Protein AF-A0A2X3JFJ4-F1 (afdb_monomer_lite)

pLDDT: mean 81.47, std 19.04, range [40.03, 98.19]

Radius of gyration: 16.13 Å; chains: 1; bounding box: 32×50×39 Å

Secondary structure (DSSP, 8-state):
---SS-S---HHHHHHHTSSS---PPPSS-HHHHHHHHHHHHHT-SSEEEEEEPPTTHHHHHTT-S--PPPHHHHHHHHHHHHTTS-EEEEEE-SS-S---------

Sequence (107 aa):
MPKGANVTSDKGIIDFLNQYEEAVKVDPRSPQEMIDEAVQTAKQSDVVVAVVGEAQGMAHEASSRTDITIPQSQRDLIAALKATGKPLVLVLMNGRPPGAGERRSAG

Foldseek 3Di:
DQALFFQAPDPVLCCQCPVPHNQGDDDPDDLVVSLVVLLVVLLVDQEAEAEFADTPPVVVVCVVPPDRDTHPSSVVSVVSSVVSVHHYHYHYDYPDPPDPPPPPPDD

Structure (mmCIF, N/CA/C/O backbone):
data_AF-A0A2X3JFJ4-F1
#
_entry.id   AF-A0A2X3JFJ4-F1
#
loop_
_atom_site.group_PDB
_atom_site.id
_atom_site.type_symbol
_atom_site.label_atom_id
_atom_site.label_alt_id
_atom_site.label_comp_id
_atom_site.label_asym_id
_atom_site.label_entity_id
_atom_site.label_seq_id
_atom_site.pdbx_PDB_ins_code
_atom_site.Cartn_x
_atom_site.Cartn_y
_atom_site.Cartn_z
_atom_site.occupancy
_atom_site.B_iso_or_equiv
_atom_site.auth_seq_id
_atom_site.auth_comp_id
_atom_site.auth_asym_id
_atom_site.auth_atom_id
_atom_site.pdbx_PDB_model_num
ATOM 1 N N . MET A 1 1 ? -6.626 10.062 -3.494 1.00 55.47 1 MET A N 1
ATOM 2 C CA . MET A 1 1 ? -6.368 9.546 -2.134 1.00 55.47 1 MET A CA 1
ATOM 3 C C . MET A 1 1 ? -4.892 9.198 -2.029 1.00 55.47 1 MET A C 1
ATOM 5 O O . MET A 1 1 ? -4.344 8.742 -3.030 1.00 55.47 1 MET A O 1
ATOM 9 N N . PRO A 1 2 ? -4.244 9.471 -0.892 1.00 76.31 2 PRO A N 1
ATOM 10 C CA . PRO A 1 2 ? -2.848 9.104 -0.673 1.00 76.31 2 PRO A CA 1
ATOM 11 C C . PRO A 1 2 ? -2.681 7.579 -0.709 1.00 76.31 2 PRO A C 1
ATOM 13 O O . PRO A 1 2 ? -3.557 6.839 -0.262 1.00 76.31 2 PRO A O 1
ATOM 16 N N . LYS A 1 3 ? -1.573 7.101 -1.286 1.00 85.81 3 LYS A N 1
ATOM 17 C CA . LYS A 1 3 ? -1.248 5.667 -1.309 1.00 85.81 3 LYS A CA 1
ATOM 18 C C . LYS A 1 3 ? -0.803 5.228 0.090 1.00 85.81 3 LYS A C 1
ATOM 20 O O . LYS A 1 3 ? -0.036 5.951 0.720 1.00 85.81 3 LYS A O 1
ATOM 25 N N . GLY A 1 4 ? -1.233 4.041 0.526 1.00 91.69 4 GLY A N 1
ATOM 26 C CA . GLY A 1 4 ? -0.761 3.417 1.773 1.00 91.69 4 GLY A CA 1
ATOM 27 C C . GLY A 1 4 ? 0.567 2.663 1.630 1.00 91.69 4 GLY A C 1
ATOM 28 O O . GLY A 1 4 ? 1.220 2.375 2.624 1.00 91.69 4 GLY A O 1
ATOM 29 N N . ALA A 1 5 ? 0.973 2.345 0.397 1.00 95.50 5 ALA A N 1
ATOM 30 C CA . ALA A 1 5 ? 2.275 1.771 0.073 1.00 95.50 5 ALA A CA 1
ATOM 31 C C . ALA A 1 5 ? 2.649 2.062 -1.386 1.00 95.50 5 ALA A C 1
ATOM 33 O O . ALA A 1 5 ? 1.781 2.229 -2.249 1.00 95.50 5 ALA A O 1
ATOM 34 N N . ASN A 1 6 ? 3.950 2.074 -1.673 1.00 94.00 6 ASN A N 1
ATOM 35 C CA . ASN A 1 6 ? 4.443 1.964 -3.042 1.00 94.00 6 ASN A CA 1
ATOM 36 C C . ASN A 1 6 ? 4.193 0.551 -3.579 1.00 94.00 6 ASN A C 1
ATOM 38 O O . ASN A 1 6 ? 4.249 -0.429 -2.832 1.00 94.00 6 ASN A O 1
ATOM 42 N N . VAL A 1 7 ? 3.942 0.445 -4.886 1.00 89.81 7 VAL A N 1
ATOM 43 C CA . VAL A 1 7 ? 3.657 -0.842 -5.539 1.00 89.81 7 VAL A CA 1
ATOM 44 C C . VAL A 1 7 ? 4.826 -1.815 -5.375 1.00 89.81 7 VAL A C 1
ATOM 46 O O . VAL A 1 7 ? 4.613 -2.986 -5.091 1.00 89.81 7 VAL A O 1
ATOM 49 N N . THR A 1 8 ? 6.058 -1.330 -5.480 1.00 87.50 8 THR A N 1
ATOM 50 C CA . THR A 1 8 ? 7.271 -2.070 -5.133 1.00 87.50 8 THR A CA 1
ATOM 51 C C . THR A 1 8 ? 8.318 -1.091 -4.611 1.00 87.50 8 THR A C 1
ATOM 53 O O . THR A 1 8 ? 8.246 0.103 -4.907 1.00 87.50 8 THR A O 1
ATOM 56 N N . SER A 1 9 ? 9.281 -1.596 -3.845 1.00 87.75 9 SER A N 1
ATOM 57 C CA . SER A 1 9 ? 10.487 -0.857 -3.442 1.00 87.75 9 SER A CA 1
ATOM 58 C C . SER A 1 9 ? 11.718 -1.269 -4.262 1.00 87.75 9 SER A C 1
ATOM 60 O O . SER A 1 9 ? 12.809 -0.752 -4.037 1.00 87.75 9 SER A O 1
ATOM 62 N N . ASP A 1 10 ? 11.568 -2.220 -5.190 1.00 88.44 10 ASP A N 1
ATOM 63 C CA . ASP A 1 10 ? 12.648 -2.698 -6.053 1.00 88.44 10 ASP A CA 1
ATOM 64 C C . ASP A 1 10 ? 12.959 -1.657 -7.134 1.00 88.44 10 ASP A C 1
ATOM 66 O O . ASP A 1 10 ? 12.172 -1.439 -8.060 1.00 88.44 10 ASP A O 1
ATOM 70 N N . LYS A 1 11 ? 14.125 -1.017 -7.009 1.00 87.69 11 LYS A N 1
ATOM 71 C CA . LYS A 1 11 ? 14.585 0.015 -7.940 1.00 87.69 11 LYS A CA 1
ATOM 72 C C . LYS A 1 11 ? 14.737 -0.507 -9.370 1.00 87.69 11 LYS A C 1
ATOM 74 O O . LYS A 1 11 ? 14.422 0.230 -10.294 1.00 87.69 11 LYS A O 1
ATOM 79 N N . GLY A 1 12 ? 15.172 -1.754 -9.561 1.00 86.94 12 GLY A N 1
ATOM 80 C CA . GLY A 1 12 ? 15.324 -2.337 -10.895 1.00 86.94 12 GLY A CA 1
ATOM 81 C C . GLY A 1 12 ? 13.978 -2.489 -11.598 1.00 86.94 12 GLY A C 1
ATOM 82 O O . GLY A 1 12 ? 13.849 -2.136 -12.767 1.00 86.94 12 GLY A O 1
ATOM 83 N N . ILE A 1 13 ? 12.949 -2.919 -10.859 1.00 85.50 13 ILE A N 1
ATOM 84 C CA . ILE A 1 13 ? 11.577 -2.972 -11.381 1.00 85.50 13 ILE A CA 1
ATOM 85 C C . ILE A 1 13 ? 11.066 -1.561 -11.686 1.00 85.50 13 ILE A C 1
ATOM 87 O O . ILE A 1 13 ? 10.497 -1.342 -12.747 1.00 85.50 13 ILE A O 1
ATOM 91 N N . ILE A 1 14 ? 11.265 -0.596 -10.785 1.00 89.06 14 ILE A N 1
ATOM 92 C CA . ILE A 1 14 ? 10.807 0.787 -10.996 1.00 89.06 14 ILE A CA 1
ATOM 93 C C . ILE A 1 14 ? 11.453 1.395 -12.245 1.00 89.06 14 ILE A C 1
ATOM 95 O O . ILE A 1 14 ? 10.747 1.943 -13.089 1.00 89.06 14 ILE A O 1
ATOM 99 N N . ASP A 1 15 ? 12.775 1.273 -12.376 1.00 88.62 15 ASP A N 1
ATOM 100 C CA . ASP A 1 15 ? 13.527 1.821 -13.504 1.00 88.62 15 ASP A CA 1
ATOM 101 C C . ASP A 1 15 ? 13.087 1.155 -14.828 1.00 88.62 15 ASP A C 1
ATOM 103 O O . ASP A 1 15 ? 12.923 1.846 -15.831 1.00 88.62 15 ASP A O 1
ATOM 107 N N . PHE A 1 16 ? 12.810 -0.157 -14.826 1.00 86.38 16 PHE A N 1
ATOM 108 C CA . PHE A 1 16 ? 12.266 -0.874 -15.988 1.00 86.38 16 PHE A CA 1
ATOM 109 C C . PHE A 1 16 ? 10.870 -0.378 -16.386 1.00 86.38 16 PHE A C 1
ATOM 111 O O . PHE A 1 16 ? 10.628 -0.058 -17.549 1.00 86.38 16 PHE A O 1
ATOM 118 N N . LEU A 1 17 ? 9.944 -0.290 -15.425 1.00 85.00 17 LEU A N 1
ATOM 119 C CA . LEU A 1 17 ? 8.568 0.146 -15.689 1.00 85.00 17 LEU A CA 1
ATOM 120 C C . LEU A 1 17 ? 8.513 1.587 -16.194 1.00 85.00 17 LEU A C 1
ATOM 122 O O . LEU A 1 17 ? 7.629 1.923 -16.976 1.00 85.00 17 LEU A O 1
ATOM 126 N N . ASN A 1 18 ? 9.468 2.412 -15.766 1.00 88.81 18 ASN A N 1
ATOM 127 C CA . ASN A 1 18 ? 9.549 3.816 -16.140 1.00 88.81 18 ASN A CA 1
ATOM 128 C C . ASN A 1 18 ? 10.446 4.086 -17.361 1.00 88.81 18 ASN A C 1
ATOM 130 O O . ASN A 1 18 ? 10.699 5.246 -17.683 1.00 88.81 18 ASN A O 1
ATOM 134 N N . GLN A 1 19 ? 10.943 3.046 -18.044 1.00 86.31 19 GLN A N 1
ATOM 135 C CA . GLN A 1 19 ? 11.920 3.190 -19.129 1.00 86.31 19 GLN A CA 1
ATOM 136 C C . GLN A 1 19 ? 11.379 3.984 -20.330 1.00 86.31 19 GLN A C 1
ATOM 138 O O . GLN A 1 19 ? 12.130 4.733 -20.955 1.00 86.31 19 GLN A O 1
ATOM 143 N N . TYR A 1 20 ? 10.100 3.802 -20.670 1.00 76.94 20 TYR A N 1
ATOM 144 C CA . TYR A 1 20 ? 9.476 4.407 -21.856 1.00 76.94 20 TYR A CA 1
ATOM 145 C C . TYR A 1 20 ? 8.419 5.464 -21.505 1.00 76.94 20 TYR A C 1
ATOM 147 O O . TYR A 1 20 ? 8.260 6.438 -22.236 1.00 76.94 20 TYR A O 1
ATOM 155 N N . GLU A 1 21 ? 7.724 5.294 -20.382 1.00 79.75 21 GLU A N 1
ATOM 156 C CA . GLU A 1 21 ? 6.722 6.215 -19.840 1.00 79.75 21 GLU A CA 1
ATOM 157 C C . GLU A 1 21 ? 6.690 6.091 -18.311 1.00 79.75 21 GLU A C 1
ATOM 159 O O . GLU A 1 21 ? 7.049 5.042 -17.791 1.00 79.75 21 GLU A O 1
ATOM 164 N N . GLU A 1 22 ? 6.268 7.125 -17.571 1.00 81.31 22 GLU A N 1
ATOM 165 C CA . GLU A 1 22 ? 6.195 7.081 -16.097 1.00 81.31 22 GLU A CA 1
ATOM 166 C C . GLU A 1 22 ? 5.006 6.218 -15.620 1.00 81.31 22 GLU A C 1
ATOM 168 O O . GLU A 1 22 ? 3.992 6.721 -15.132 1.00 81.31 22 GLU A O 1
ATOM 173 N N . ALA A 1 23 ? 5.116 4.896 -15.773 1.00 80.12 23 ALA A N 1
ATOM 174 C CA . ALA A 1 23 ? 4.075 3.938 -15.408 1.00 80.12 23 ALA A CA 1
ATOM 175 C C . ALA A 1 23 ? 3.893 3.804 -13.885 1.00 80.12 23 ALA A C 1
ATOM 177 O O . ALA A 1 23 ? 2.792 3.514 -13.405 1.00 80.12 23 ALA A O 1
ATOM 178 N N . VAL A 1 24 ? 4.956 4.017 -13.096 1.00 87.19 24 VAL A N 1
ATOM 179 C CA . VAL A 1 24 ? 4.918 3.925 -11.630 1.00 87.19 24 VAL A CA 1
ATOM 180 C C . VAL A 1 24 ? 5.599 5.120 -10.978 1.00 87.19 24 VAL A C 1
ATOM 182 O O . VAL A 1 24 ? 6.818 5.266 -10.992 1.00 87.19 24 VAL A O 1
ATOM 185 N N . LYS A 1 25 ? 4.797 5.917 -10.271 1.00 89.69 25 LYS A N 1
ATOM 186 C CA . LYS A 1 25 ? 5.290 6.983 -9.398 1.00 89.69 25 LYS A CA 1
ATOM 187 C C . LYS A 1 25 ? 5.516 6.491 -7.970 1.00 89.69 25 LYS A C 1
ATOM 189 O O . LYS A 1 25 ? 4.557 6.065 -7.305 1.00 89.69 25 LYS A O 1
ATOM 194 N N . VAL A 1 26 ? 6.764 6.606 -7.517 1.00 91.50 26 VAL A N 1
ATOM 195 C CA . VAL A 1 26 ? 7.189 6.365 -6.132 1.00 91.50 26 VAL A CA 1
ATOM 196 C C . VAL A 1 26 ? 6.788 7.560 -5.272 1.00 91.50 26 VAL A C 1
ATOM 198 O O . VAL A 1 26 ? 7.065 8.710 -5.609 1.00 91.50 26 VAL A O 1
ATOM 201 N N . ASP A 1 27 ? 6.097 7.286 -4.174 1.00 93.88 27 ASP A N 1
ATOM 202 C CA . ASP A 1 27 ? 5.773 8.281 -3.160 1.00 93.88 27 ASP A CA 1
ATOM 203 C C . ASP A 1 27 ? 7.040 8.650 -2.367 1.00 93.88 27 ASP A C 1
ATOM 205 O O . ASP A 1 27 ? 7.778 7.740 -1.978 1.00 93.88 27 ASP A O 1
ATOM 209 N N . PRO A 1 28 ? 7.319 9.948 -2.139 1.00 93.06 28 PRO A N 1
ATOM 210 C CA . PRO A 1 28 ? 8.518 10.389 -1.428 1.00 93.06 28 PRO A CA 1
ATOM 211 C C . PRO A 1 28 ? 8.462 10.146 0.086 1.00 93.06 28 PRO A C 1
ATOM 213 O O . PRO A 1 28 ? 9.499 10.235 0.741 1.00 93.06 28 PRO A O 1
ATOM 216 N N . ARG A 1 29 ? 7.277 9.884 0.655 1.00 94.94 29 ARG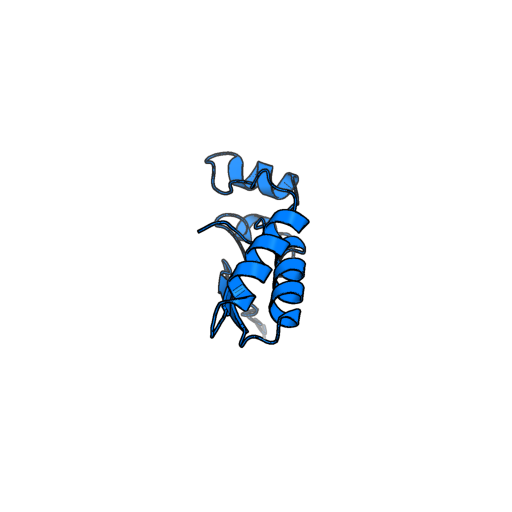 A N 1
ATOM 217 C CA . ARG A 1 29 ? 7.131 9.563 2.080 1.00 94.94 29 ARG A CA 1
ATOM 218 C C . ARG A 1 29 ? 7.787 8.220 2.390 1.00 94.94 29 ARG A C 1
ATOM 220 O O . ARG A 1 29 ? 7.844 7.325 1.544 1.00 94.94 29 ARG A O 1
ATOM 227 N N . SER A 1 30 ? 8.257 8.057 3.622 1.00 95.81 30 SER A N 1
ATOM 228 C CA . SER A 1 30 ? 8.768 6.766 4.074 1.00 95.81 30 SER A CA 1
ATOM 229 C C . SER A 1 30 ? 7.651 5.710 4.096 1.00 95.81 30 SER A C 1
ATOM 231 O O . SER A 1 30 ? 6.479 6.048 4.296 1.00 95.81 30 SER A O 1
ATOM 233 N N . PRO A 1 31 ? 7.985 4.413 3.948 1.00 95.75 31 PRO A N 1
ATOM 234 C CA . PRO A 1 31 ? 6.992 3.345 4.037 1.00 95.75 31 PRO A CA 1
ATOM 235 C C . PRO A 1 31 ? 6.158 3.401 5.324 1.00 95.75 31 PRO A C 1
ATOM 237 O O . PRO A 1 31 ? 4.950 3.186 5.276 1.00 95.75 31 PRO A O 1
ATOM 240 N N . GLN A 1 32 ? 6.783 3.739 6.457 1.00 97.06 32 GLN A N 1
ATOM 241 C CA . GLN A 1 32 ? 6.087 3.827 7.739 1.00 97.06 32 GLN A CA 1
ATOM 242 C C . GLN A 1 32 ? 5.083 4.983 7.768 1.00 97.06 32 GLN A C 1
ATOM 244 O O . GLN A 1 32 ? 3.946 4.773 8.172 1.00 97.06 32 GLN A O 1
ATOM 249 N N . GLU A 1 33 ? 5.457 6.170 7.280 1.00 97.44 33 GLU A N 1
ATOM 250 C CA . GLU A 1 33 ? 4.543 7.321 7.215 1.00 97.44 33 GLU A CA 1
ATOM 251 C C . GLU A 1 33 ? 3.306 7.015 6.357 1.00 97.44 33 GLU A C 1
ATOM 253 O O . GLU A 1 33 ? 2.183 7.343 6.742 1.00 97.44 33 GLU A O 1
ATOM 258 N N . MET A 1 34 ? 3.488 6.338 5.217 1.00 97.50 34 MET A N 1
ATOM 259 C CA . MET A 1 34 ? 2.375 5.932 4.350 1.00 97.50 34 MET A CA 1
ATOM 260 C C . MET A 1 34 ? 1.443 4.923 5.038 1.00 97.50 34 MET A C 1
ATOM 262 O O . MET A 1 34 ? 0.217 5.038 4.934 1.00 97.50 34 MET A O 1
ATOM 266 N N . ILE A 1 35 ? 2.016 3.941 5.743 1.00 97.88 35 ILE A N 1
ATOM 267 C CA . ILE A 1 35 ? 1.260 2.926 6.486 1.00 97.88 35 ILE A CA 1
ATOM 268 C C . ILE A 1 35 ? 0.492 3.570 7.640 1.00 97.88 35 ILE A C 1
ATOM 270 O O . ILE A 1 35 ? -0.694 3.284 7.813 1.00 97.88 35 ILE A O 1
ATOM 274 N N . ASP A 1 36 ? 1.130 4.453 8.406 1.00 97.88 36 ASP A N 1
ATOM 275 C CA . ASP A 1 36 ? 0.512 5.122 9.549 1.00 97.88 36 ASP A CA 1
ATOM 276 C C . ASP A 1 36 ? -0.703 5.943 9.109 1.00 97.88 36 ASP A C 1
ATOM 278 O O . ASP A 1 36 ? -1.777 5.830 9.702 1.00 97.88 36 ASP A O 1
ATOM 282 N N . GLU A 1 37 ? -0.583 6.703 8.021 1.00 97.25 37 GLU A N 1
ATOM 283 C CA . GLU A 1 37 ? -1.686 7.484 7.456 1.00 97.25 37 GLU A CA 1
ATOM 284 C C . GLU A 1 37 ? -2.853 6.593 6.987 1.00 97.25 37 GLU A C 1
ATOM 286 O O . GLU A 1 37 ? -4.027 6.873 7.273 1.00 97.25 37 GLU A O 1
ATOM 291 N N . ALA A 1 38 ? -2.544 5.470 6.330 1.00 97.12 38 ALA A N 1
ATOM 292 C CA . ALA A 1 38 ? -3.544 4.490 5.918 1.00 97.12 38 ALA A CA 1
ATOM 293 C C . ALA A 1 38 ? -4.250 3.845 7.123 1.00 97.12 38 ALA A C 1
ATOM 295 O O . ALA A 1 38 ? -5.473 3.696 7.118 1.00 97.12 38 ALA A O 1
ATOM 296 N N . VAL A 1 39 ? -3.509 3.518 8.187 1.00 97.94 39 VAL A N 1
ATOM 297 C CA . VAL A 1 39 ? -4.053 2.969 9.438 1.00 97.94 39 VAL A CA 1
ATOM 298 C C . VAL A 1 39 ? -4.954 3.981 10.147 1.00 97.94 39 VAL A C 1
ATOM 300 O O . VAL A 1 39 ? -6.027 3.605 10.627 1.00 97.94 39 VAL A O 1
ATOM 303 N N . GLN A 1 40 ? -4.565 5.258 10.211 1.00 97.69 40 GLN A N 1
ATOM 304 C CA . GLN A 1 40 ? -5.406 6.303 10.810 1.00 97.69 40 GLN A CA 1
ATOM 305 C C . GLN A 1 40 ? -6.724 6.473 10.052 1.00 97.69 40 GLN A C 1
ATOM 307 O O . GLN A 1 40 ? -7.780 6.599 10.675 1.00 97.69 40 GLN A O 1
ATOM 312 N N . THR A 1 41 ? -6.680 6.404 8.722 1.00 96.62 41 THR A N 1
ATOM 313 C CA . THR A 1 41 ? -7.880 6.448 7.874 1.00 96.62 41 THR A CA 1
ATOM 314 C C . THR A 1 41 ? -8.757 5.207 8.078 1.00 96.62 41 THR A C 1
ATOM 316 O O . THR A 1 41 ? -9.971 5.311 8.266 1.00 96.62 41 THR A O 1
ATOM 319 N N . ALA A 1 42 ? -8.147 4.020 8.123 1.00 96.81 42 ALA A N 1
ATOM 320 C CA . ALA A 1 42 ? -8.846 2.754 8.335 1.00 96.81 42 ALA A CA 1
ATOM 321 C C . ALA A 1 42 ? -9.596 2.714 9.674 1.00 96.81 42 ALA A C 1
ATOM 323 O O . ALA A 1 42 ? -10.742 2.269 9.732 1.00 96.81 42 ALA A O 1
ATOM 324 N N . LYS A 1 43 ? -8.998 3.238 10.752 1.00 96.94 43 LYS A N 1
ATOM 325 C CA . LYS A 1 43 ? -9.637 3.306 12.080 1.00 96.94 43 LYS A CA 1
ATOM 326 C C . LYS A 1 43 ? -10.960 4.081 12.073 1.00 96.94 43 LYS A C 1
ATOM 328 O O . LYS A 1 43 ? -11.855 3.742 12.848 1.00 96.94 43 LYS A O 1
ATOM 333 N N . GLN A 1 44 ? -11.100 5.056 11.177 1.00 97.25 44 GLN A N 1
ATOM 334 C CA . GLN A 1 44 ? -12.294 5.893 11.021 1.00 97.25 44 GLN A CA 1
ATOM 335 C C . GLN A 1 44 ? -13.329 5.310 10.045 1.00 97.25 44 GLN A C 1
ATOM 337 O O . GLN A 1 44 ? -14.391 5.894 9.866 1.00 97.25 44 GLN A O 1
ATOM 342 N N . SER A 1 45 ? -13.034 4.172 9.415 1.00 96.19 45 SER A N 1
ATOM 343 C CA . SER A 1 45 ? -13.896 3.539 8.411 1.00 96.19 45 SER A CA 1
ATOM 344 C C . SER A 1 45 ? -14.661 2.347 8.994 1.00 96.19 45 SER A C 1
ATOM 346 O O . SER A 1 45 ? -14.192 1.705 9.939 1.00 96.19 45 SER A O 1
ATOM 348 N N . ASP A 1 46 ? -15.812 2.008 8.413 1.00 98.00 46 ASP A N 1
ATOM 349 C CA . ASP A 1 46 ? -16.553 0.783 8.756 1.00 98.00 46 ASP A CA 1
ATOM 350 C C . ASP A 1 46 ? -15.966 -0.457 8.068 1.00 98.00 46 ASP A C 1
ATOM 352 O O . ASP A 1 46 ? -15.955 -1.548 8.636 1.00 98.00 46 ASP A O 1
ATOM 356 N N . VAL A 1 47 ? -15.442 -0.281 6.852 1.00 97.44 47 VAL A N 1
ATOM 357 C CA . VAL A 1 47 ? -14.823 -1.323 6.024 1.00 97.44 47 VAL A CA 1
ATOM 358 C C . VAL A 1 47 ? -13.609 -0.736 5.310 1.00 97.44 47 VAL A C 1
ATOM 360 O O . VAL A 1 47 ? -13.633 0.414 4.875 1.00 97.44 47 VAL A O 1
ATOM 363 N N . VAL A 1 48 ? -12.554 -1.535 5.161 1.00 97.75 48 VAL A N 1
ATOM 364 C CA . VAL A 1 48 ? -11.350 -1.192 4.399 1.00 97.75 48 VAL A CA 1
ATOM 365 C C . VAL A 1 48 ? -11.314 -2.019 3.120 1.00 97.75 48 VAL A C 1
ATOM 367 O O . VAL A 1 48 ? -11.355 -3.247 3.169 1.00 97.75 48 VAL A O 1
ATOM 370 N N . VAL A 1 49 ? -11.186 -1.354 1.973 1.00 96.69 49 VAL A N 1
ATOM 371 C CA . VAL A 1 49 ? -10.917 -2.005 0.685 1.00 96.69 49 VAL A CA 1
ATOM 372 C C . VAL A 1 49 ? -9.487 -1.671 0.276 1.00 96.69 49 VAL A C 1
ATOM 374 O O . VAL A 1 49 ? -9.188 -0.524 -0.050 1.00 96.69 49 VAL A O 1
ATOM 377 N N . ALA A 1 50 ? -8.595 -2.660 0.309 1.00 94.81 50 ALA A N 1
ATOM 378 C CA . ALA A 1 50 ? -7.208 -2.499 -0.112 1.00 94.81 50 ALA A CA 1
ATOM 379 C C . ALA A 1 50 ? -7.018 -3.079 -1.517 1.00 94.81 50 ALA A C 1
ATOM 381 O O . ALA A 1 50 ? -7.160 -4.283 -1.733 1.00 94.81 50 ALA A O 1
ATOM 382 N N . VAL A 1 51 ? -6.692 -2.205 -2.469 1.00 93.69 51 VAL A N 1
ATOM 383 C CA . VAL A 1 51 ? -6.370 -2.578 -3.850 1.00 93.69 51 VAL A CA 1
ATOM 384 C C . VAL A 1 51 ? -4.862 -2.776 -3.952 1.00 93.69 51 VAL A C 1
ATOM 386 O O . VAL A 1 51 ? -4.100 -1.836 -3.729 1.00 93.69 51 VAL A O 1
ATOM 389 N N . VAL A 1 52 ? -4.441 -4.004 -4.239 1.00 91.31 52 VAL A N 1
ATOM 390 C CA . VAL A 1 52 ? -3.041 -4.446 -4.188 1.00 91.31 52 VAL A CA 1
ATOM 391 C C . VAL A 1 52 ? -2.721 -5.356 -5.372 1.00 91.31 52 VAL A C 1
ATOM 393 O O . VAL A 1 52 ? -3.621 -5.933 -5.979 1.00 91.31 52 VAL A O 1
ATOM 396 N N . GLY A 1 53 ? -1.442 -5.504 -5.698 1.00 87.25 53 GLY A N 1
ATOM 397 C CA . GLY A 1 53 ? -0.962 -6.354 -6.786 1.00 87.25 53 GLY A CA 1
ATOM 398 C C . GLY A 1 53 ? 0.063 -5.650 -7.668 1.00 87.25 53 GLY A C 1
ATOM 399 O O . GLY A 1 53 ? 0.953 -4.953 -7.178 1.00 87.25 53 GLY A O 1
ATOM 400 N N . GLU A 1 54 ? -0.041 -5.863 -8.969 1.00 83.62 54 GLU A N 1
ATOM 401 C CA . GLU A 1 54 ? 0.921 -5.447 -9.980 1.00 83.62 54 GLU A CA 1
ATOM 402 C C . GLU A 1 54 ? 0.482 -4.163 -10.695 1.00 83.62 54 GLU A C 1
ATOM 404 O O . GLU A 1 54 ? -0.701 -3.910 -10.921 1.00 83.62 54 GLU A O 1
ATOM 409 N N . ALA A 1 55 ? 1.464 -3.364 -11.107 1.00 81.12 55 ALA A N 1
ATOM 410 C CA . ALA A 1 55 ? 1.263 -2.292 -12.070 1.00 81.12 55 ALA A CA 1
ATOM 411 C C . ALA A 1 55 ? 1.383 -2.848 -13.494 1.00 81.12 55 ALA A C 1
ATOM 413 O O . ALA A 1 55 ? 1.958 -3.916 -13.732 1.00 81.12 55 ALA A O 1
ATOM 414 N N . GLN A 1 56 ? 0.875 -2.091 -14.459 1.00 72.31 56 GLN A N 1
ATOM 415 C CA . GLN A 1 56 ? 1.052 -2.394 -15.873 1.00 72.31 56 GLN A CA 1
ATOM 416 C C . GLN A 1 56 ? 2.550 -2.512 -16.204 1.00 72.31 56 GLN A C 1
ATOM 418 O O . GLN A 1 56 ? 3.355 -1.713 -15.743 1.00 72.31 56 GLN A O 1
ATOM 423 N N . GLY A 1 57 ? 2.934 -3.554 -16.947 1.00 68.19 57 GLY A N 1
ATOM 424 C CA . GLY A 1 57 ? 4.337 -3.852 -17.267 1.00 68.19 57 GLY A CA 1
ATOM 425 C C . GLY A 1 57 ? 5.042 -4.793 -16.281 1.00 68.19 57 GLY A C 1
ATOM 426 O O . GLY A 1 57 ? 5.946 -5.511 -16.703 1.00 68.19 57 GLY A O 1
ATOM 427 N N . MET A 1 58 ? 4.587 -4.915 -15.023 1.00 66.38 58 MET A N 1
ATOM 428 C CA . MET A 1 58 ? 5.238 -5.808 -14.043 1.00 66.38 58 MET A CA 1
ATOM 429 C C . MET A 1 58 ? 5.105 -7.285 -14.411 1.00 66.38 58 MET A C 1
ATOM 431 O O . MET A 1 58 ? 6.033 -8.059 -14.195 1.00 66.38 58 MET A O 1
ATOM 435 N N . ALA A 1 59 ? 3.999 -7.653 -15.059 1.00 61.31 59 ALA A N 1
ATOM 436 C CA . ALA A 1 59 ? 3.781 -9.005 -15.557 1.00 61.31 59 ALA A CA 1
ATOM 437 C C . ALA A 1 59 ? 4.823 -9.443 -16.606 1.00 61.31 59 ALA A C 1
ATOM 439 O O . ALA A 1 59 ? 5.072 -10.637 -16.734 1.00 61.31 59 ALA A O 1
ATOM 440 N N . HIS A 1 60 ? 5.443 -8.513 -17.351 1.00 58.38 60 HIS A N 1
ATOM 441 C CA . HIS A 1 60 ? 6.478 -8.850 -18.337 1.00 58.38 60 HIS A CA 1
ATOM 442 C C . HIS A 1 60 ? 7.786 -9.267 -17.652 1.00 58.38 60 HIS A C 1
ATOM 444 O O . HIS A 1 60 ? 8.361 -10.284 -18.030 1.00 58.38 60 HIS A O 1
ATOM 450 N N . GLU A 1 61 ? 8.185 -8.569 -16.589 1.00 56.81 61 GLU A N 1
ATOM 451 C CA . GLU A 1 61 ? 9.321 -8.926 -15.724 1.00 56.81 61 GLU A CA 1
ATOM 452 C C . GLU A 1 61 ? 9.037 -10.168 -14.862 1.00 56.81 61 GLU A C 1
ATOM 454 O O . GLU A 1 61 ? 9.895 -11.038 -14.688 1.00 56.81 61 GLU A O 1
ATOM 459 N N . ALA A 1 62 ? 7.803 -10.307 -14.370 1.00 50.19 62 ALA A N 1
ATOM 460 C CA . ALA A 1 62 ? 7.354 -11.501 -13.660 1.00 50.19 62 ALA A CA 1
ATOM 461 C C . ALA A 1 62 ? 7.294 -12.742 -14.572 1.00 50.19 62 ALA A C 1
ATOM 463 O O . ALA A 1 62 ? 7.339 -13.858 -14.075 1.00 50.19 62 ALA A O 1
ATOM 464 N N . SER A 1 63 ? 7.304 -12.604 -15.905 1.00 42.72 63 SER A N 1
ATOM 465 C CA . SER A 1 63 ? 7.462 -13.754 -16.820 1.00 42.72 63 SER A CA 1
ATOM 466 C C . SER A 1 63 ? 8.772 -14.522 -16.599 1.00 42.72 63 SER A C 1
ATOM 468 O O . SER A 1 63 ? 8.840 -15.703 -16.931 1.00 42.72 63 SER A O 1
ATOM 470 N N . SER A 1 64 ? 9.799 -13.866 -16.043 1.00 47.88 64 SER A N 1
ATOM 471 C CA . SER A 1 64 ? 11.074 -14.488 -15.658 1.00 47.88 64 SER A CA 1
ATOM 472 C C . SER A 1 64 ? 11.071 -15.008 -14.213 1.00 47.88 64 SER A C 1
ATOM 474 O O . SER A 1 64 ? 11.987 -15.726 -13.816 1.00 47.88 64 SER A O 1
ATOM 476 N N . ARG A 1 65 ? 10.046 -14.671 -13.415 1.00 47.00 65 ARG A N 1
ATOM 477 C CA . ARG A 1 65 ? 9.881 -15.067 -12.010 1.00 47.00 65 ARG A CA 1
ATOM 478 C C . ARG A 1 65 ? 8.583 -15.855 -11.849 1.00 47.00 65 ARG A C 1
ATOM 480 O O . ARG A 1 65 ? 7.504 -15.291 -11.770 1.00 47.00 65 ARG A O 1
ATOM 487 N N . THR A 1 66 ? 8.681 -17.171 -11.705 1.00 43.38 66 THR A N 1
ATOM 488 C CA . THR A 1 66 ? 7.549 -18.088 -11.457 1.00 43.38 66 THR A CA 1
ATOM 489 C C . THR A 1 66 ? 6.744 -17.823 -10.170 1.00 43.38 66 THR A C 1
ATOM 491 O O . THR A 1 66 ? 5.867 -18.618 -9.844 1.00 43.38 66 THR A O 1
ATOM 494 N N . ASP A 1 67 ? 7.017 -16.740 -9.437 1.00 52.03 67 ASP A N 1
ATOM 495 C CA . ASP A 1 67 ? 6.438 -16.449 -8.129 1.00 52.03 67 ASP A CA 1
ATOM 496 C C . ASP A 1 67 ? 5.664 -15.118 -8.142 1.00 52.03 67 ASP A C 1
ATOM 498 O O . ASP A 1 67 ? 6.235 -14.030 -8.035 1.00 52.03 67 ASP A O 1
ATOM 502 N N . ILE A 1 68 ? 4.339 -15.211 -8.299 1.00 57.84 68 ILE A N 1
ATOM 503 C CA . ILE A 1 68 ? 3.396 -14.078 -8.284 1.00 57.84 68 ILE A CA 1
ATOM 504 C C . ILE A 1 68 ? 3.098 -13.723 -6.819 1.00 57.84 68 ILE A C 1
ATOM 506 O O . ILE A 1 68 ? 1.999 -13.950 -6.308 1.00 57.84 68 ILE A O 1
ATOM 510 N N . THR A 1 69 ? 4.102 -13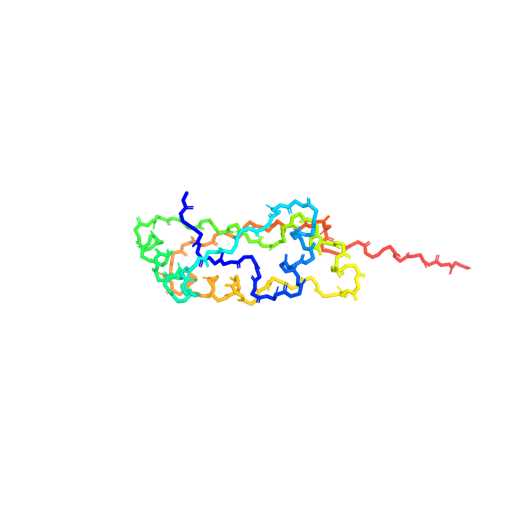.216 -6.100 1.00 72.62 69 THR A N 1
ATOM 511 C CA . THR A 1 69 ? 3.906 -12.739 -4.723 1.00 72.62 69 THR A CA 1
ATOM 512 C C . THR A 1 69 ? 3.595 -11.249 -4.699 1.00 72.62 69 THR A C 1
ATOM 514 O O . THR A 1 69 ? 4.263 -10.445 -5.344 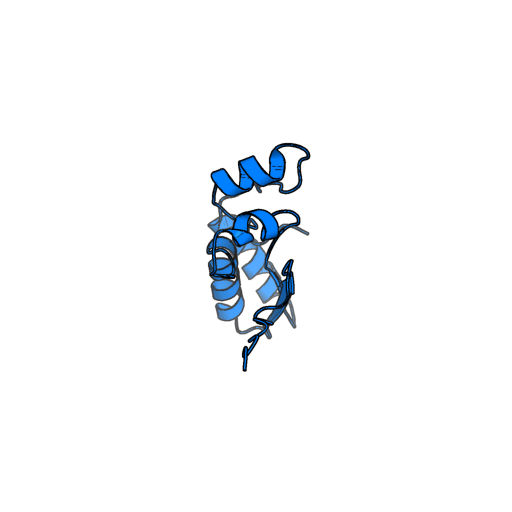1.00 72.62 69 THR A O 1
ATOM 517 N N . ILE A 1 70 ? 2.596 -10.861 -3.898 1.00 83.94 70 ILE A N 1
ATOM 518 C CA . ILE A 1 70 ? 2.310 -9.451 -3.591 1.00 83.94 70 ILE A CA 1
ATOM 519 C C . ILE A 1 70 ? 3.591 -8.810 -3.036 1.00 83.94 70 ILE A C 1
ATOM 521 O O . ILE A 1 70 ? 4.101 -9.344 -2.053 1.00 83.94 70 ILE A O 1
ATOM 525 N N . PRO A 1 71 ? 4.107 -7.696 -3.584 1.00 87.50 71 PRO A N 1
ATOM 526 C CA . PRO A 1 71 ? 5.347 -7.072 -3.116 1.00 87.50 71 PRO A CA 1
ATOM 527 C C . PRO A 1 71 ? 5.367 -6.786 -1.607 1.00 87.50 71 PRO A C 1
ATOM 529 O O . PRO A 1 71 ? 4.335 -6.470 -1.014 1.00 87.50 71 PRO A O 1
ATOM 532 N N . GLN A 1 72 ? 6.548 -6.868 -0.975 1.00 90.19 72 GLN A N 1
ATOM 533 C CA . GLN A 1 72 ? 6.681 -6.738 0.487 1.00 90.19 72 GLN A CA 1
ATOM 534 C C . GLN A 1 72 ? 6.079 -5.434 1.026 1.00 90.19 72 GLN A C 1
ATOM 536 O O . GLN A 1 72 ? 5.346 -5.481 2.007 1.00 90.19 72 GLN A O 1
ATOM 541 N N . SER A 1 73 ? 6.287 -4.311 0.333 1.00 92.62 73 SER A N 1
ATOM 542 C CA . SER A 1 73 ? 5.708 -3.009 0.695 1.00 92.62 73 SER A CA 1
ATOM 543 C C . SER A 1 73 ? 4.184 -3.058 0.856 1.00 92.62 73 SER A C 1
ATOM 545 O O . SER A 1 73 ? 3.621 -2.434 1.751 1.00 92.62 73 SER A O 1
ATOM 547 N N . GLN A 1 74 ? 3.506 -3.831 0.009 1.00 94.38 74 GLN A N 1
ATOM 548 C CA . GLN A 1 74 ? 2.060 -4.011 0.067 1.00 94.38 74 GLN A CA 1
ATOM 549 C C . GLN A 1 74 ? 1.659 -5.040 1.133 1.00 94.38 74 GLN A C 1
ATOM 551 O O . GLN A 1 74 ? 0.627 -4.873 1.779 1.00 94.38 74 GLN A O 1
ATOM 556 N N . ARG A 1 75 ? 2.477 -6.077 1.371 1.00 94.25 75 ARG A N 1
ATOM 557 C CA . ARG A 1 75 ? 2.261 -7.039 2.469 1.00 94.25 75 ARG A CA 1
ATOM 558 C C . ARG A 1 75 ? 2.317 -6.360 3.837 1.00 94.25 75 ARG A C 1
ATOM 560 O O . ARG A 1 75 ? 1.468 -6.650 4.678 1.00 94.25 75 ARG A O 1
ATOM 567 N N . ASP A 1 76 ? 3.251 -5.432 4.027 1.00 96.12 76 ASP A N 1
ATOM 568 C CA . ASP A 1 76 ? 3.394 -4.663 5.268 1.00 96.12 76 ASP A CA 1
ATOM 569 C C . ASP A 1 76 ? 2.158 -3.789 5.523 1.00 96.12 76 ASP A C 1
ATOM 571 O O . ASP A 1 76 ? 1.592 -3.807 6.619 1.00 96.12 76 ASP A O 1
ATOM 575 N N . LEU A 1 77 ? 1.657 -3.115 4.481 1.00 97.19 77 LEU A N 1
ATOM 576 C CA . LEU A 1 77 ? 0.396 -2.374 4.544 1.00 97.19 77 LEU A CA 1
ATOM 577 C C . LEU A 1 77 ? -0.786 -3.285 4.908 1.00 97.19 77 LEU A C 1
ATOM 579 O O . LEU A 1 77 ? -1.561 -2.955 5.802 1.00 97.19 77 LEU A O 1
ATOM 583 N N . ILE A 1 78 ? -0.934 -4.437 4.244 1.00 96.88 78 ILE A N 1
ATOM 584 C CA . ILE A 1 78 ? -2.024 -5.388 4.520 1.00 96.88 78 ILE A CA 1
ATOM 585 C C . ILE A 1 78 ? -1.969 -5.866 5.975 1.00 96.88 78 ILE A C 1
ATOM 587 O O . ILE A 1 78 ? -3.007 -5.934 6.635 1.00 96.88 78 ILE A O 1
ATOM 591 N N . ALA A 1 79 ? -0.776 -6.179 6.490 1.00 97.69 79 ALA A N 1
ATOM 592 C CA . ALA A 1 79 ? -0.591 -6.601 7.874 1.00 97.69 79 ALA A CA 1
ATOM 593 C C . ALA A 1 79 ? -1.016 -5.500 8.861 1.00 97.69 79 ALA A C 1
ATOM 595 O O . ALA A 1 79 ? -1.775 -5.774 9.794 1.00 97.69 79 ALA A O 1
ATOM 596 N N . ALA A 1 80 ? -0.601 -4.255 8.617 1.00 98.06 80 ALA A N 1
ATOM 597 C CA . ALA A 1 80 ? -0.970 -3.109 9.443 1.00 98.06 80 ALA A CA 1
ATOM 598 C C . ALA A 1 80 ? -2.481 -2.814 9.399 1.00 98.06 80 ALA A C 1
ATOM 600 O O . ALA A 1 80 ? -3.104 -2.603 10.439 1.00 98.06 80 ALA A O 1
ATOM 601 N N . LEU A 1 81 ? -3.100 -2.872 8.215 1.00 97.81 81 LEU A N 1
ATOM 602 C CA . LEU A 1 81 ? -4.547 -2.701 8.052 1.00 97.81 81 LEU A CA 1
ATOM 603 C C . LEU A 1 81 ? -5.326 -3.815 8.755 1.00 97.81 81 LEU A C 1
ATOM 605 O O . LEU A 1 81 ? -6.295 -3.534 9.458 1.00 97.81 81 LEU A O 1
ATOM 609 N N . LYS A 1 82 ? -4.885 -5.071 8.641 1.00 97.12 82 LYS A N 1
ATOM 610 C CA . LYS A 1 82 ? -5.501 -6.207 9.341 1.00 97.12 82 LYS A CA 1
ATOM 611 C C . LYS A 1 82 ? -5.432 -6.043 10.862 1.00 97.12 82 LYS A C 1
ATOM 613 O O . LYS A 1 82 ? -6.400 -6.359 11.551 1.00 97.12 82 LYS A O 1
ATOM 618 N N . ALA A 1 83 ? -4.328 -5.511 11.385 1.00 98.12 83 ALA A N 1
ATOM 619 C CA . ALA A 1 83 ? -4.152 -5.264 12.816 1.00 98.12 83 ALA A CA 1
ATOM 620 C C . ALA A 1 83 ? -5.130 -4.217 13.389 1.00 98.12 83 ALA A C 1
ATOM 622 O O . ALA A 1 83 ? -5.312 -4.157 14.602 1.00 98.12 83 ALA A O 1
ATOM 623 N N . THR A 1 84 ? -5.803 -3.423 12.546 1.00 97.50 84 THR A N 1
ATOM 624 C CA . THR A 1 84 ? -6.844 -2.480 12.999 1.00 97.50 84 THR A CA 1
ATOM 625 C C . THR A 1 84 ? -8.129 -3.163 13.475 1.00 97.50 84 THR A C 1
ATOM 627 O O . THR A 1 84 ? -8.948 -2.518 14.124 1.00 97.50 84 THR A O 1
ATOM 630 N N . GLY A 1 85 ? -8.335 -4.442 13.133 1.00 97.50 85 GLY A N 1
ATOM 631 C CA . GLY A 1 85 ? -9.560 -5.185 13.439 1.00 97.50 85 GLY A CA 1
ATOM 632 C C . GLY A 1 85 ? -10.768 -4.812 12.571 1.00 97.50 85 GLY A C 1
ATOM 633 O O . GLY A 1 85 ? -11.847 -5.368 12.763 1.00 97.50 85 GLY A O 1
ATOM 634 N N . LYS A 1 86 ? -10.610 -3.894 11.610 1.00 97.75 86 LYS A N 1
ATOM 635 C CA . LYS A 1 86 ? -11.667 -3.532 10.662 1.00 97.75 86 LYS A CA 1
ATOM 636 C C . LYS A 1 86 ? -11.878 -4.647 9.630 1.00 97.75 86 LYS A C 1
ATOM 638 O O . LYS A 1 86 ? -10.898 -5.276 9.221 1.00 97.75 86 LYS A O 1
ATOM 643 N N . PRO A 1 87 ? -13.118 -4.877 9.157 1.00 98.19 87 PRO A N 1
ATOM 644 C CA . PRO A 1 87 ? -13.364 -5.719 7.992 1.00 98.19 87 PRO A CA 1
ATOM 645 C C . PRO A 1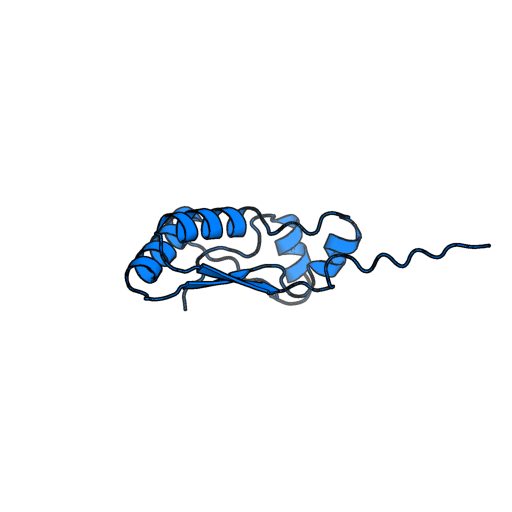 87 ? -12.494 -5.268 6.812 1.00 98.19 87 PRO A C 1
ATOM 647 O O . PRO A 1 87 ? -12.586 -4.121 6.375 1.00 98.19 87 PRO A O 1
ATOM 650 N N . LEU A 1 88 ? -11.635 -6.165 6.323 1.00 97.44 88 LEU A N 1
ATOM 651 C CA . LEU A 1 88 ? -10.663 -5.890 5.266 1.00 97.44 88 LEU A CA 1
ATOM 652 C C . LEU A 1 88 ? -10.974 -6.739 4.032 1.00 97.44 88 LEU A C 1
ATOM 654 O O . LEU A 1 88 ? -10.930 -7.967 4.091 1.00 97.44 88 LEU A O 1
ATOM 658 N N . VAL A 1 89 ? -11.243 -6.074 2.910 1.00 97.12 89 VAL A N 1
ATOM 659 C CA . VAL A 1 89 ? -11.417 -6.687 1.590 1.00 97.12 89 VAL A CA 1
ATOM 660 C C . VAL A 1 89 ? -10.175 -6.402 0.754 1.00 97.12 89 VAL A C 1
ATOM 662 O O . VAL A 1 89 ? -9.788 -5.246 0.588 1.00 97.12 89 VAL A O 1
ATOM 665 N N . LEU A 1 90 ? -9.556 -7.452 0.215 1.00 93.94 90 LEU A N 1
ATOM 666 C CA . LEU A 1 90 ? -8.439 -7.323 -0.718 1.00 93.94 90 LEU A CA 1
ATOM 667 C C . LEU A 1 90 ? -8.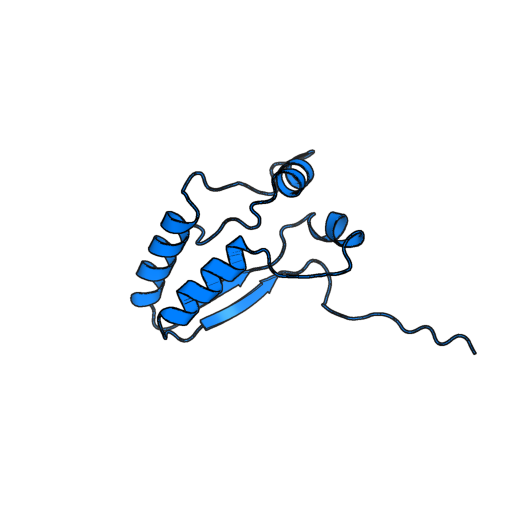950 -7.428 -2.155 1.00 93.94 90 LEU A C 1
ATOM 669 O O . LEU A 1 90 ? -9.582 -8.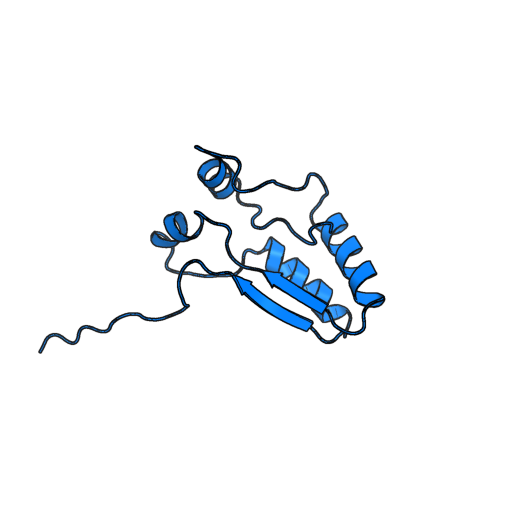418 -2.518 1.00 93.94 90 LEU A O 1
ATOM 673 N N . VAL A 1 91 ? -8.641 -6.425 -2.972 1.00 92.12 91 VAL A N 1
ATOM 674 C CA . VAL A 1 91 ? -8.856 -6.454 -4.422 1.00 92.12 91 VAL A CA 1
ATOM 675 C C . VAL A 1 91 ? -7.502 -6.665 -5.082 1.00 92.12 91 VAL A C 1
ATOM 677 O O . VAL A 1 91 ? -6.627 -5.805 -4.992 1.00 92.12 91 VAL A O 1
ATOM 680 N N . LEU A 1 92 ? -7.328 -7.823 -5.717 1.00 88.19 92 LEU A N 1
ATOM 681 C CA . LEU A 1 92 ? -6.076 -8.215 -6.361 1.00 88.19 92 LEU A CA 1
ATOM 682 C C . LEU A 1 92 ? -6.062 -7.772 -7.826 1.00 88.19 92 LEU A C 1
ATOM 684 O O . LEU A 1 92 ? -6.922 -8.172 -8.610 1.00 88.19 92 LEU A O 1
ATOM 688 N N . MET A 1 93 ? -5.066 -6.971 -8.190 1.00 85.44 93 MET A N 1
ATOM 689 C CA . MET A 1 93 ? -4.784 -6.541 -9.558 1.00 85.44 93 MET A CA 1
ATOM 690 C C . MET A 1 93 ? -3.572 -7.320 -10.076 1.00 85.44 93 MET A C 1
ATOM 692 O O . MET A 1 93 ? -2.452 -7.012 -9.695 1.00 85.44 93 MET A O 1
ATOM 696 N N . ASN A 1 94 ? -3.771 -8.319 -10.938 1.00 73.31 94 ASN A N 1
ATOM 697 C CA . ASN A 1 94 ? -2.676 -9.116 -11.510 1.00 73.31 94 ASN A CA 1
ATOM 698 C C . ASN A 1 94 ? -2.761 -9.111 -13.040 1.00 73.31 94 ASN A C 1
ATOM 700 O O . ASN A 1 94 ? -3.860 -9.176 -13.594 1.00 73.31 94 ASN A O 1
ATOM 704 N N . GLY A 1 95 ? -1.615 -9.079 -13.730 1.00 62.06 95 GLY A N 1
ATOM 705 C CA . GLY A 1 95 ? -1.581 -9.069 -15.200 1.00 62.06 95 GLY A CA 1
ATOM 706 C C . GLY A 1 95 ? -1.964 -10.403 -15.854 1.00 62.06 95 GLY A C 1
ATOM 707 O O . GLY A 1 95 ? -2.244 -10.440 -17.053 1.00 62.06 95 GLY A O 1
ATOM 708 N N . ARG A 1 96 ? -1.984 -11.504 -15.085 1.00 56.88 96 ARG A N 1
ATOM 709 C CA . ARG A 1 96 ? -2.462 -12.840 -15.486 1.00 56.88 96 ARG A CA 1
ATOM 710 C C . ARG A 1 96 ? -3.153 -13.526 -14.296 1.00 56.88 96 ARG A C 1
ATOM 712 O O . ARG A 1 96 ? -2.759 -13.282 -13.154 1.00 56.88 96 ARG A O 1
ATOM 719 N N . PRO A 1 97 ? -4.162 -14.386 -14.521 1.00 42.25 97 PRO A N 1
ATOM 720 C CA . PRO A 1 97 ? -4.779 -15.147 -13.439 1.00 42.25 97 PRO A CA 1
ATOM 721 C C . PRO A 1 97 ? -3.740 -16.065 -12.767 1.00 42.25 97 PRO A C 1
ATOM 723 O O . PRO A 1 97 ? -2.950 -16.701 -13.473 1.00 42.25 97 PRO A O 1
ATOM 726 N N . PRO A 1 98 ? -3.718 -16.166 -11.425 1.00 41.47 98 PRO A N 1
ATOM 727 C CA . PRO A 1 98 ? -2.851 -17.115 -10.742 1.00 41.47 98 PRO A CA 1
ATOM 728 C C . PRO A 1 98 ? -3.286 -18.543 -11.111 1.00 41.47 98 PRO A C 1
ATOM 730 O O . PRO A 1 98 ? -4.347 -19.002 -10.704 1.00 41.47 98 PRO A O 1
ATOM 733 N N . GLY A 1 99 ? -2.469 -19.235 -11.910 1.00 49.97 99 GLY A N 1
ATOM 734 C CA . GLY A 1 99 ? -2.606 -20.668 -12.179 1.00 49.97 99 GLY A CA 1
ATOM 735 C C . GLY A 1 99 ? -3.637 -21.067 -13.242 1.00 49.97 99 GLY A C 1
ATOM 736 O O . GLY A 1 99 ? -4.653 -21.675 -12.931 1.00 49.97 99 GLY A O 1
ATOM 737 N N . ALA A 1 100 ? -3.303 -20.869 -14.516 1.00 40.03 100 ALA A N 1
ATOM 738 C CA . ALA A 1 100 ? -3.762 -21.746 -15.597 1.00 40.03 100 ALA A CA 1
ATOM 739 C C . ALA A 1 100 ? -2.528 -22.304 -16.319 1.00 40.03 100 ALA A C 1
ATOM 741 O O . ALA A 1 100 ? -2.247 -21.988 -17.471 1.00 40.03 100 ALA A O 1
ATOM 742 N N . GLY A 1 101 ? -1.726 -23.083 -15.587 1.00 43.94 101 GLY A N 1
ATOM 743 C CA . GLY A 1 101 ? -0.704 -23.924 -16.196 1.00 43.94 101 GLY A CA 1
ATOM 744 C C . GLY A 1 101 ? -1.404 -25.005 -17.008 1.00 43.94 101 GLY A C 1
ATOM 745 O O . GLY A 1 101 ? -1.915 -25.972 -16.446 1.00 43.94 101 GLY A O 1
ATOM 746 N N . GLU A 1 102 ? -1.471 -24.815 -18.319 1.00 46.38 102 GLU A N 1
ATOM 747 C CA . GLU A 1 102 ? -1.976 -25.801 -19.263 1.00 46.38 102 GLU A CA 1
ATOM 748 C C . GLU A 1 102 ? -1.082 -27.049 -19.193 1.00 46.38 102 GLU A C 1
ATOM 750 O O . GLU A 1 102 ? 0.009 -27.103 -19.762 1.00 46.38 102 GLU A O 1
ATOM 755 N N . ARG A 1 103 ? -1.521 -28.071 -18.446 1.00 43.69 103 ARG A N 1
ATOM 756 C CA . ARG A 1 103 ? -0.953 -29.415 -18.557 1.00 43.69 103 ARG A CA 1
ATOM 757 C C . ARG A 1 103 ? -1.328 -29.950 -19.934 1.00 43.69 103 ARG A C 1
ATOM 759 O O . ARG A 1 103 ? -2.383 -30.553 -20.104 1.00 43.69 103 ARG A O 1
ATOM 766 N N . ARG A 1 104 ? -0.443 -29.775 -20.912 1.00 44.25 104 ARG A N 1
ATOM 767 C CA . ARG A 1 104 ? -0.423 -30.647 -22.086 1.00 44.25 104 ARG A CA 1
ATOM 768 C C . ARG A 1 104 ? 0.119 -32.001 -21.644 1.00 44.25 104 ARG A C 1
ATOM 770 O O . ARG A 1 104 ? 1.325 -32.205 -21.572 1.00 44.25 104 ARG A O 1
ATOM 777 N N . SER A 1 105 ? -0.778 -32.921 -21.315 1.00 43.44 105 SER A N 1
ATOM 778 C CA . SER A 1 105 ? -0.487 -34.347 -21.425 1.00 43.44 105 SER A CA 1
ATOM 779 C C . SER A 1 105 ? -0.348 -34.666 -22.913 1.00 43.44 105 SER A C 1
ATOM 781 O O . SER A 1 105 ? -1.346 -34.720 -23.629 1.00 43.44 105 SER A O 1
ATOM 783 N N . ALA A 1 106 ? 0.891 -34.804 -23.383 1.00 43.16 106 ALA A N 1
ATOM 784 C CA . ALA A 1 106 ? 1.165 -35.538 -24.609 1.00 43.16 106 ALA A CA 1
ATOM 785 C C . ALA A 1 106 ? 0.917 -37.023 -24.309 1.00 43.16 106 ALA A C 1
ATOM 787 O O . ALA A 1 106 ? 1.455 -37.548 -23.330 1.00 43.16 106 ALA A O 1
ATOM 788 N N . GLY A 1 107 ? 0.020 -37.628 -25.088 1.00 42.78 107 GLY A N 1
ATOM 789 C CA . GLY A 1 107 ? -0.137 -39.079 -25.170 1.00 42.78 107 GLY A CA 1
ATOM 790 C C . GLY A 1 107 ? 0.945 -39.720 -26.024 1.00 42.78 107 GLY A C 1
ATOM 791 O O . GLY A 1 107 ? 1.730 -38.970 -26.650 1.00 42.78 107 GLY A O 1
#

Organism: Escherichia coli (NCBI:txid562)

InterPro domains:
  IPR002772 Glycoside hydrolase family 3 C-terminal domain [PF01915] (19-97)
  IPR036881 Glycoside hydrolase family 3 C-terminal domain superfamily [G3DSA:3.40.50.1700] (1-104)
  IPR036881 Glycoside hydrolase family 3 C-terminal domain superfamily [SSF52279] (31-98)
  IPR044993 Beta-D-xylosidase [PTHR42721] (19-97)